Protein AF-A0A1R0GZ25-F1 (afdb_monomer_lite)

Structure (mmCIF, N/CA/C/O backbone):
data_AF-A0A1R0GZ25-F1
#
_entry.id   AF-A0A1R0GZ25-F1
#
loop_
_atom_site.group_PDB
_atom_site.id
_atom_site.type_symbol
_atom_site.label_atom_id
_atom_site.label_alt_id
_atom_site.label_comp_id
_atom_site.label_asym_id
_atom_site.label_entity_id
_atom_site.label_seq_id
_atom_site.pdbx_PDB_ins_code
_atom_site.Cartn_x
_atom_site.Cartn_y
_atom_site.Cartn_z
_atom_site.occupancy
_atom_site.B_iso_or_equiv
_atom_site.auth_seq_id
_atom_site.auth_comp_id
_atom_site.auth_asym_id
_atom_site.auth_atom_id
_atom_site.pdbx_PDB_model_num
ATOM 1 N N . MET A 1 1 ? -13.703 -6.913 9.379 1.00 89.38 1 MET A N 1
ATOM 2 C CA . MET A 1 1 ? -13.750 -5.574 8.750 1.00 89.38 1 MET A CA 1
ATOM 3 C C . MET A 1 1 ? -14.739 -4.632 9.425 1.00 89.38 1 MET A C 1
ATOM 5 O O . MET A 1 1 ? -14.305 -3.550 9.779 1.00 89.38 1 MET A O 1
ATOM 9 N N . PHE A 1 2 ? -15.988 -5.037 9.703 1.00 94.38 2 PHE A N 1
ATOM 10 C CA . PHE A 1 2 ? -16.978 -4.192 10.403 1.00 94.38 2 PHE A CA 1
ATOM 11 C C . PHE A 1 2 ? -16.428 -3.460 11.642 1.00 94.38 2 PHE A C 1
ATOM 13 O O . PHE A 1 2 ? -16.512 -2.239 11.712 1.00 94.38 2 PHE A O 1
ATOM 20 N N . SER A 1 3 ? -15.795 -4.182 12.576 1.00 94.38 3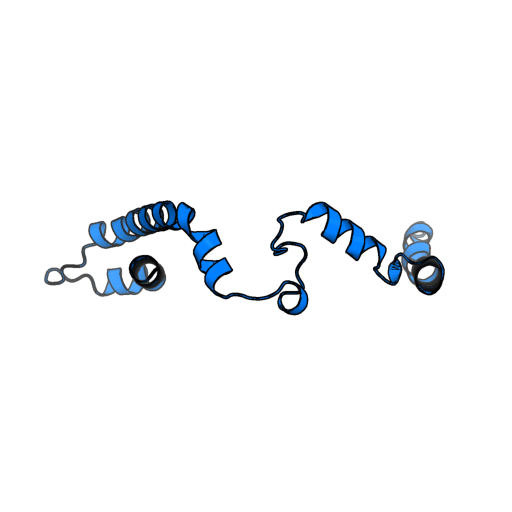 SER A N 1
ATOM 21 C CA . SER A 1 3 ? -15.243 -3.579 13.799 1.00 94.38 3 SER A CA 1
ATOM 22 C C . SER A 1 3 ? -14.152 -2.543 13.521 1.00 94.38 3 SER A C 1
ATOM 24 O O . SER A 1 3 ? -14.135 -1.505 14.165 1.00 94.38 3 SER A O 1
ATOM 26 N N . ILE A 1 4 ? -13.277 -2.789 12.537 1.00 96.31 4 ILE A N 1
ATOM 27 C CA . ILE A 1 4 ? -12.238 -1.830 12.127 1.00 96.31 4 ILE A CA 1
ATOM 28 C C . ILE A 1 4 ? -12.895 -0.574 11.568 1.00 96.31 4 ILE A C 1
ATOM 30 O O . ILE A 1 4 ? -12.560 0.518 12.000 1.00 96.31 4 ILE A O 1
ATOM 34 N N . THR A 1 5 ? -13.867 -0.723 10.667 1.00 96.75 5 THR A N 1
ATOM 35 C CA . THR A 1 5 ? -14.601 0.406 10.087 1.00 96.75 5 THR A CA 1
ATOM 36 C C . THR A 1 5 ? -15.295 1.238 11.166 1.00 96.75 5 THR A C 1
ATOM 38 O O . THR A 1 5 ? -15.123 2.453 11.197 1.00 96.75 5 THR A O 1
ATOM 41 N N . ALA A 1 6 ? -16.024 0.595 12.084 1.00 95.94 6 ALA A N 1
ATOM 42 C CA . ALA A 1 6 ? -16.695 1.273 13.190 1.00 95.94 6 ALA A CA 1
ATOM 43 C C . ALA A 1 6 ? -15.699 2.004 14.104 1.00 95.94 6 ALA A C 1
ATOM 45 O O . ALA A 1 6 ? -15.891 3.180 14.401 1.00 95.94 6 ALA A O 1
ATOM 46 N N . LEU A 1 7 ? -14.605 1.342 14.498 1.00 95.81 7 LEU A N 1
ATOM 47 C CA . LEU A 1 7 ? -13.551 1.954 15.308 1.00 95.81 7 LEU A CA 1
ATOM 48 C C . LEU A 1 7 ? -12.883 3.123 14.580 1.00 95.81 7 LEU A C 1
ATOM 50 O O . LEU A 1 7 ? -12.672 4.154 15.200 1.00 95.81 7 LEU A O 1
ATOM 54 N N . THR A 1 8 ? -12.610 3.012 13.277 1.00 96.31 8 THR A N 1
ATOM 55 C CA . THR A 1 8 ? -12.058 4.113 12.475 1.00 96.31 8 THR A CA 1
ATOM 56 C C . THR A 1 8 ? -12.981 5.328 12.491 1.00 96.31 8 THR A C 1
ATOM 58 O O . THR A 1 8 ? -12.497 6.426 12.754 1.00 96.31 8 THR A O 1
ATOM 61 N N . PHE A 1 9 ? -14.292 5.150 12.285 1.00 95.19 9 PHE A N 1
ATOM 62 C CA . PHE A 1 9 ? -15.261 6.247 12.405 1.00 95.19 9 PHE A CA 1
ATOM 63 C C . PHE A 1 9 ? -15.242 6.867 13.806 1.00 95.19 9 PHE A C 1
ATOM 65 O O . PHE A 1 9 ? -15.036 8.068 13.941 1.00 95.19 9 PHE A O 1
ATOM 72 N N . LEU A 1 10 ? -15.329 6.047 14.857 1.00 93.12 10 LEU A N 1
ATOM 73 C CA . LEU A 1 10 ? -15.311 6.533 16.240 1.00 93.12 10 LEU A CA 1
ATOM 74 C C . LEU A 1 10 ? -14.013 7.280 16.592 1.00 93.12 10 LEU A C 1
ATOM 76 O O . LEU A 1 10 ? -14.051 8.306 17.263 1.00 93.12 10 LEU A O 1
ATOM 80 N N . THR A 1 11 ? -12.855 6.795 16.134 1.00 93.00 11 THR A N 1
ATOM 81 C CA . THR A 1 11 ? -11.566 7.471 16.359 1.00 93.00 11 THR A CA 1
ATOM 82 C C . THR A 1 11 ? -11.413 8.744 15.531 1.00 93.00 11 THR A C 1
ATOM 84 O O . THR A 1 11 ? -10.744 9.674 15.973 1.00 93.00 11 THR A O 1
ATOM 87 N N . ARG A 1 12 ? -12.034 8.812 14.348 1.00 94.38 12 ARG A N 1
ATOM 88 C CA . ARG A 1 12 ? -12.023 10.005 13.496 1.00 94.38 12 ARG A CA 1
ATOM 89 C C . ARG A 1 12 ? -12.844 11.130 14.123 1.00 94.38 12 ARG A C 1
ATOM 91 O O . ARG A 1 12 ? -12.374 12.262 14.169 1.00 94.38 12 ARG A O 1
ATOM 98 N N . ASP A 1 13 ? -14.001 10.792 14.684 1.00 91.38 13 ASP A N 1
ATOM 99 C CA . ASP A 1 13 ? -14.947 11.743 15.279 1.00 91.38 13 ASP A CA 1
ATOM 100 C C . ASP A 1 13 ? -14.776 11.855 16.811 1.00 91.38 13 ASP A C 1
ATOM 102 O O . ASP A 1 13 ? -15.697 12.182 17.563 1.00 91.38 13 ASP A O 1
ATOM 106 N N . LYS A 1 14 ? -13.549 11.621 17.302 1.00 88.75 14 LYS A N 1
ATOM 107 C CA . LYS A 1 14 ? -13.186 11.619 18.732 1.00 88.75 14 LYS A CA 1
ATOM 108 C C . LYS A 1 14 ? -13.600 12.898 19.465 1.00 88.75 14 LYS A C 1
ATOM 110 O O . LYS A 1 14 ? -13.957 12.847 20.640 1.00 88.75 14 LYS A O 1
ATOM 115 N N . GLY A 1 15 ? -13.549 14.044 18.783 1.00 87.81 15 GLY A N 1
ATOM 116 C CA . GLY A 1 15 ? -13.944 15.339 19.341 1.00 87.81 15 GLY A CA 1
ATOM 117 C C . GLY A 1 15 ? -15.422 15.394 19.731 1.00 87.81 15 GLY A C 1
ATOM 118 O O . GLY A 1 15 ? -15.744 15.897 20.805 1.00 87.81 15 GLY A O 1
ATOM 119 N N . GLU A 1 16 ? -16.303 14.813 18.914 1.00 88.25 16 GLU A N 1
ATOM 120 C CA . GLU A 1 16 ? -17.741 14.726 19.200 1.00 88.25 16 GLU A CA 1
ATOM 121 C C . GLU A 1 16 ? -18.037 13.730 20.326 1.00 88.25 16 GLU A C 1
ATOM 123 O O . GLU A 1 16 ? -18.889 13.964 21.185 1.00 88.25 16 GLU A O 1
ATOM 128 N N . LEU A 1 17 ? -17.284 12.629 20.391 1.00 86.50 17 LEU A N 1
ATOM 129 C CA . LEU A 1 17 ? -17.381 11.675 21.501 1.00 86.50 17 LEU A CA 1
ATOM 130 C C . LEU A 1 17 ? -16.964 12.304 22.835 1.00 86.50 17 LEU A C 1
ATOM 132 O O . LEU A 1 17 ? -17.567 12.032 23.868 1.00 86.50 17 LEU A O 1
ATOM 136 N N . LEU A 1 18 ? -15.943 13.161 22.827 1.00 87.19 18 LEU A N 1
ATOM 137 C CA . LEU A 1 18 ? -15.518 13.882 24.025 1.00 87.19 18 LEU A CA 1
ATOM 138 C C . LEU A 1 18 ? -16.479 15.014 24.395 1.00 87.19 18 LEU A C 1
ATOM 140 O O . LEU A 1 18 ? -16.695 15.241 25.581 1.00 87.19 18 LEU A O 1
ATOM 144 N N . SER A 1 19 ? -17.069 15.714 23.422 1.00 86.06 19 SER A N 1
ATOM 145 C CA . SER A 1 19 ? -18.035 16.787 23.698 1.00 86.06 19 SER A CA 1
ATOM 146 C C . SER A 1 19 ? -19.389 16.256 24.179 1.00 86.06 19 SER A C 1
ATOM 148 O O . SER A 1 19 ? -20.051 16.906 24.985 1.00 86.06 19 SER A O 1
ATOM 150 N N . SER A 1 20 ? -19.775 15.055 23.743 1.00 80.62 20 SER A N 1
ATOM 151 C CA . SER A 1 20 ? -20.964 14.335 24.219 1.00 80.62 20 SER A CA 1
ATOM 152 C C . SER A 1 20 ? -20.750 13.585 25.542 1.00 80.62 20 SER A C 1
ATOM 154 O O . SER A 1 20 ? -21.704 13.017 26.083 1.00 80.62 20 SER A O 1
ATOM 156 N N . ALA A 1 21 ? -19.530 13.600 26.095 1.00 73.31 21 ALA A N 1
ATOM 157 C CA . ALA A 1 21 ? -19.198 12.948 27.356 1.00 73.31 21 ALA A CA 1
ATOM 158 C C . ALA A 1 21 ? -19.868 13.665 28.542 1.00 73.31 21 ALA A C 1
ATOM 160 O O . ALA A 1 21 ? -19.333 14.608 29.125 1.00 73.31 21 ALA A O 1
ATOM 161 N N . HIS A 1 22 ? -21.054 13.193 28.921 1.00 70.38 22 HIS A N 1
ATOM 162 C CA . HIS A 1 22 ? -21.768 13.613 30.126 1.00 70.38 22 HIS A CA 1
ATOM 163 C C . HIS A 1 22 ? -21.625 12.564 31.239 1.00 70.38 22 HIS A C 1
ATOM 165 O O . HIS A 1 22 ? -21.402 11.386 30.959 1.00 70.38 22 HIS A O 1
ATOM 171 N N . GLN A 1 23 ? -21.823 12.955 32.503 1.00 63.34 23 GLN A N 1
ATOM 172 C CA . GLN A 1 23 ? -21.729 12.068 33.683 1.00 63.34 23 GLN A CA 1
ATOM 173 C C . GLN A 1 23 ? -22.661 10.840 33.632 1.00 63.34 23 GLN A C 1
ATOM 175 O O . GLN A 1 23 ? -22.414 9.846 34.307 1.00 63.34 23 GLN A O 1
ATOM 180 N N . SER A 1 24 ? -23.721 10.917 32.829 1.00 65.88 24 SER A N 1
ATOM 181 C CA . SER A 1 24 ? -24.715 9.867 32.585 1.00 65.88 24 SER A CA 1
ATOM 182 C C . SER A 1 24 ? -24.494 9.101 31.273 1.00 65.88 24 SER A C 1
ATOM 184 O O . SER A 1 24 ? -25.207 8.138 30.999 1.00 65.88 24 SER A O 1
ATOM 186 N N . SER A 1 25 ? -23.516 9.504 30.457 1.00 70.31 25 SER A N 1
ATOM 187 C CA . SER A 1 25 ? -23.115 8.777 29.253 1.00 70.31 25 SER A CA 1
ATOM 188 C C . SER A 1 25 ? -22.037 7.748 29.612 1.00 70.31 25 SER A C 1
ATOM 190 O O . SER A 1 25 ? -21.120 8.041 30.375 1.00 70.31 25 SER A O 1
ATOM 192 N N . GLY A 1 26 ? -22.091 6.545 29.035 1.00 75.44 26 GLY A N 1
ATOM 193 C CA . GLY A 1 26 ? -21.011 5.553 29.173 1.00 75.44 26 GLY A CA 1
ATOM 194 C C . GLY A 1 26 ? -19.686 5.976 28.512 1.00 75.44 26 GLY A C 1
ATOM 195 O O . GLY A 1 26 ? -18.714 5.223 28.529 1.00 75.44 26 GLY A O 1
ATOM 196 N N . ILE A 1 27 ? -19.635 7.172 27.919 1.00 84.62 27 ILE A N 1
ATOM 197 C CA . ILE A 1 27 ? -18.511 7.699 27.151 1.00 84.62 27 ILE A CA 1
ATOM 198 C C . ILE A 1 27 ? -17.621 8.506 28.096 1.00 84.62 27 ILE A C 1
ATOM 200 O O . ILE A 1 27 ? -17.836 9.682 28.364 1.00 84.62 27 ILE A O 1
ATOM 204 N N . THR A 1 28 ? -16.603 7.842 28.639 1.00 87.38 28 THR A N 1
ATOM 205 C CA . THR A 1 28 ? -15.577 8.478 29.480 1.00 87.38 28 THR A CA 1
ATOM 206 C C . THR A 1 28 ? -14.359 8.851 28.626 1.00 87.38 28 THR A C 1
ATOM 208 O O . THR A 1 28 ? -14.005 8.079 27.733 1.00 87.38 28 THR A O 1
ATOM 211 N N . PRO A 1 29 ? -13.605 9.927 28.926 1.00 86.62 29 PRO A N 1
ATOM 212 C CA . PRO A 1 29 ? -12.361 10.242 28.211 1.00 86.62 29 PRO A CA 1
ATOM 213 C C . PRO A 1 29 ? -11.356 9.077 28.158 1.00 86.62 29 PRO A C 1
ATOM 215 O O . PRO A 1 29 ? -10.688 8.867 27.150 1.00 86.62 29 PRO A O 1
ATOM 218 N N . LYS A 1 30 ? -11.293 8.259 29.220 1.00 88.94 30 LYS A N 1
ATOM 219 C CA . LYS A 1 30 ? -10.497 7.019 29.251 1.00 88.94 30 LYS A CA 1
ATOM 220 C C . LYS A 1 30 ? -10.962 5.992 28.216 1.00 88.94 30 LYS A C 1
ATOM 222 O O . LYS A 1 30 ? -10.125 5.404 27.541 1.00 88.94 30 LYS A O 1
ATOM 227 N N . PHE A 1 31 ? -12.276 5.797 28.085 1.00 90.00 31 PHE A N 1
ATOM 228 C CA . PHE A 1 31 ? -12.854 4.916 27.070 1.00 90.00 31 PHE A CA 1
ATOM 229 C C . PHE A 1 31 ? -12.504 5.425 25.672 1.00 90.00 31 PHE A C 1
ATOM 231 O O . PHE A 1 31 ? -11.947 4.682 24.871 1.00 90.00 31 PHE A O 1
ATOM 238 N N . VAL A 1 32 ? -12.718 6.716 25.417 1.00 90.12 32 VAL A N 1
ATOM 239 C CA . VAL A 1 32 ? -12.414 7.334 24.122 1.00 90.12 32 VAL A CA 1
ATOM 240 C C . VAL A 1 32 ? -10.927 7.204 23.757 1.00 90.12 32 VAL A C 1
ATOM 242 O O . VAL A 1 32 ? -10.599 6.892 22.617 1.00 90.12 32 VAL A O 1
ATOM 245 N N . ASN A 1 33 ? -10.015 7.353 24.722 1.00 89.38 33 ASN A N 1
ATOM 246 C CA . ASN A 1 33 ? -8.583 7.125 24.498 1.00 89.38 33 ASN A CA 1
ATOM 247 C C . ASN A 1 33 ? -8.229 5.647 24.263 1.00 89.38 33 ASN A C 1
ATOM 249 O O . ASN A 1 33 ? -7.265 5.363 23.562 1.00 89.38 33 ASN A O 1
ATOM 253 N N . SER A 1 34 ? -9.001 4.703 24.808 1.00 93.50 34 SER A N 1
ATOM 254 C CA . SER A 1 34 ? -8.777 3.267 24.586 1.00 93.50 34 SER A CA 1
ATOM 255 C C . SER A 1 34 ? -9.162 2.785 23.181 1.00 93.50 34 SER A C 1
ATOM 257 O O . SER A 1 34 ? -8.648 1.761 22.733 1.00 93.50 34 SER A O 1
ATOM 259 N N . LEU A 1 35 ? -10.011 3.531 22.461 1.00 94.62 35 LEU A N 1
ATOM 260 C CA . LEU A 1 35 ? -10.467 3.173 21.111 1.00 94.62 35 LEU A CA 1
ATOM 261 C C . LEU A 1 35 ? -9.318 3.076 20.099 1.00 94.62 35 LEU A C 1
ATOM 263 O O . LEU A 1 35 ? -9.332 2.191 19.246 1.00 94.62 35 LEU A O 1
ATOM 267 N N . GLU A 1 36 ? -8.309 3.944 20.208 1.00 94.31 36 GLU A N 1
ATOM 268 C CA . GLU A 1 36 ? -7.125 3.913 19.337 1.00 94.31 36 GLU A CA 1
ATOM 269 C C . GLU A 1 36 ? -6.324 2.620 19.526 1.00 94.31 36 GLU A C 1
ATOM 271 O O . GLU A 1 36 ? -5.959 1.961 18.550 1.00 94.31 36 GLU A O 1
ATOM 276 N N . SER A 1 37 ? -6.114 2.203 20.777 1.00 95.75 37 SER A N 1
ATOM 277 C CA . SER A 1 37 ? -5.434 0.944 21.093 1.00 95.75 37 SER A CA 1
ATOM 278 C C . SER A 1 37 ? -6.191 -0.264 20.536 1.00 95.75 37 SER A C 1
ATOM 280 O O . SER A 1 37 ? -5.578 -1.176 19.978 1.00 95.75 37 SER A O 1
ATOM 282 N N . GLU A 1 38 ? -7.523 -0.265 20.635 1.00 96.44 38 GLU A N 1
ATOM 283 C CA . GLU A 1 38 ? -8.343 -1.360 20.109 1.00 96.44 38 GLU A CA 1
ATOM 284 C C . GLU A 1 38 ? -8.389 -1.375 18.573 1.00 96.44 38 GLU A C 1
ATOM 286 O O . GLU A 1 38 ? -8.388 -2.450 17.962 1.00 96.44 38 GLU A O 1
ATOM 291 N N . LEU A 1 39 ? -8.352 -0.204 17.928 1.00 97.06 39 LEU A N 1
ATOM 292 C CA . LEU A 1 39 ? -8.201 -0.094 16.477 1.00 97.06 39 LEU A CA 1
ATOM 293 C C . LEU A 1 39 ? -6.871 -0.706 16.019 1.00 97.06 39 LEU A C 1
ATOM 295 O O . LEU A 1 39 ? -6.867 -1.530 15.105 1.00 97.06 39 LEU A O 1
ATOM 299 N N . ILE A 1 40 ? -5.759 -0.370 16.680 1.00 96.62 40 ILE A N 1
ATOM 300 C CA . ILE A 1 40 ? -4.431 -0.927 16.371 1.00 96.62 40 ILE A CA 1
ATOM 301 C C . ILE A 1 40 ? -4.425 -2.452 16.546 1.00 96.62 40 ILE A C 1
ATOM 303 O O . ILE A 1 40 ? -3.952 -3.178 15.669 1.00 96.62 40 ILE A O 1
ATOM 307 N N . ASN A 1 41 ? -5.000 -2.956 17.641 1.00 96.69 41 ASN A N 1
ATOM 308 C CA . ASN A 1 41 ? -5.133 -4.392 17.894 1.00 96.69 41 ASN A CA 1
ATOM 309 C C . ASN A 1 41 ? -5.952 -5.092 16.793 1.00 96.69 41 ASN A C 1
ATOM 311 O O . ASN A 1 41 ? -5.564 -6.141 16.275 1.00 96.69 41 ASN A O 1
ATOM 315 N N . SER A 1 42 ? -7.066 -4.482 16.387 1.00 96.62 42 SER A N 1
ATOM 316 C CA . SER A 1 42 ? -7.928 -5.001 15.323 1.00 96.62 42 SER A CA 1
ATOM 317 C C . SER A 1 42 ? -7.230 -5.011 13.960 1.00 96.62 42 SER A C 1
ATOM 319 O O . SER A 1 42 ? -7.334 -5.998 13.230 1.00 96.62 42 SER A O 1
ATOM 321 N N . LEU A 1 43 ? -6.473 -3.959 13.627 1.00 96.94 43 LEU A N 1
ATOM 322 C CA . LEU A 1 43 ? -5.665 -3.889 12.404 1.00 96.94 43 LEU A CA 1
ATOM 323 C C . LEU A 1 43 ? -4.570 -4.965 12.385 1.00 96.94 43 LEU A C 1
ATOM 325 O O . LEU A 1 43 ? -4.374 -5.617 11.360 1.00 96.94 43 LEU A O 1
ATOM 329 N N . SER A 1 44 ? -3.910 -5.206 13.522 1.00 96.38 44 SER A N 1
ATOM 330 C CA . SER A 1 44 ? -2.909 -6.271 13.662 1.00 96.38 44 SER A CA 1
ATOM 331 C C . SER A 1 44 ? -3.498 -7.650 13.346 1.00 96.38 44 SER A C 1
ATOM 333 O O . SER A 1 44 ? -2.929 -8.406 12.560 1.00 96.38 44 SER A O 1
ATOM 335 N N . LYS A 1 45 ? -4.699 -7.945 13.866 1.00 95.38 45 LYS A N 1
ATOM 336 C CA . LYS A 1 45 ? -5.422 -9.194 13.570 1.00 95.38 45 LYS A CA 1
ATOM 337 C C . LYS A 1 45 ? -5.832 -9.304 12.100 1.00 95.38 45 LYS A C 1
ATOM 339 O O . LYS A 1 45 ? -5.776 -10.391 11.540 1.00 95.38 45 LYS A O 1
ATOM 344 N N . ALA A 1 46 ? -6.240 -8.202 11.469 1.00 96.25 46 ALA A N 1
ATOM 345 C CA . ALA A 1 46 ? -6.644 -8.204 10.063 1.00 96.25 46 ALA A CA 1
ATOM 346 C C . ALA A 1 46 ? -5.467 -8.336 9.085 1.00 96.25 46 ALA A C 1
ATOM 348 O O . ALA A 1 46 ? -5.670 -8.778 7.956 1.00 96.25 46 ALA A O 1
ATOM 349 N N . ARG A 1 47 ? -4.238 -8.001 9.503 1.00 96.56 47 ARG A N 1
ATOM 350 C CA . ARG A 1 47 ? -3.040 -8.072 8.653 1.00 96.56 47 ARG A CA 1
ATOM 351 C C . ARG A 1 47 ? -2.853 -9.443 7.998 1.00 96.56 47 ARG A C 1
ATOM 353 O O . ARG A 1 47 ? -2.496 -9.496 6.827 1.00 96.56 47 ARG A O 1
ATOM 360 N N . SER A 1 48 ? -3.107 -10.532 8.725 1.00 96.38 48 SER A N 1
ATOM 361 C CA . SER A 1 48 ? -2.922 -11.903 8.222 1.00 96.38 48 SER A CA 1
ATOM 362 C C . SER A 1 48 ? -3.870 -12.276 7.080 1.00 96.38 48 SER A C 1
ATOM 364 O O . SER A 1 48 ? -3.549 -13.161 6.294 1.00 96.38 48 SER A O 1
ATOM 366 N N . ILE A 1 49 ? -5.016 -11.601 6.971 1.00 96.00 49 ILE A N 1
ATOM 367 C CA . ILE A 1 49 ? -6.036 -11.856 5.944 1.00 96.00 49 ILE A CA 1
ATOM 368 C C . ILE A 1 49 ? -6.141 -10.725 4.916 1.00 96.00 49 ILE A C 1
ATOM 370 O O . ILE A 1 49 ? -6.970 -10.801 4.018 1.00 96.00 49 ILE A O 1
ATOM 374 N N . ALA A 1 50 ? -5.334 -9.666 5.034 1.00 96.12 50 ALA A N 1
ATOM 375 C CA . ALA A 1 50 ? -5.475 -8.463 4.215 1.00 96.12 50 ALA A CA 1
ATOM 376 C C . ALA A 1 50 ? -5.311 -8.744 2.712 1.00 96.12 50 ALA A C 1
ATOM 378 O O . ALA A 1 50 ? -6.113 -8.257 1.921 1.00 96.12 50 ALA A O 1
ATOM 379 N N . VAL A 1 51 ? -4.324 -9.569 2.341 1.00 95.50 51 VAL A N 1
ATOM 380 C CA . VAL A 1 51 ? 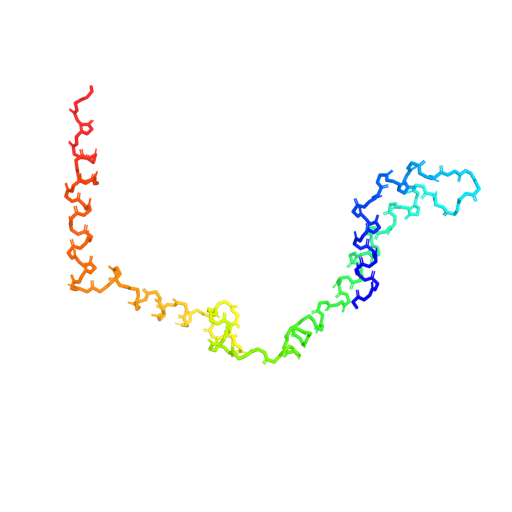-4.092 -9.993 0.948 1.00 95.50 51 VAL A CA 1
ATOM 381 C C . VAL A 1 51 ? -5.278 -10.820 0.433 1.00 95.50 51 VAL A C 1
ATOM 383 O O . VAL A 1 51 ? -5.884 -10.470 -0.569 1.00 95.50 51 VAL A O 1
ATOM 386 N N . LEU A 1 52 ? -5.739 -11.808 1.206 1.00 95.81 52 LEU A N 1
ATOM 387 C CA . LEU A 1 52 ? -6.900 -12.634 0.840 1.00 95.81 52 LEU A CA 1
ATOM 388 C C . LEU A 1 52 ? -8.185 -11.814 0.629 1.00 95.81 52 LEU A C 1
ATOM 390 O O . LEU A 1 52 ? -9.006 -12.142 -0.225 1.00 95.81 52 LEU A O 1
ATOM 394 N N . LEU A 1 53 ? -8.377 -10.748 1.412 1.00 95.81 53 LEU A N 1
ATOM 395 C CA . LEU A 1 53 ? -9.525 -9.857 1.256 1.00 95.81 53 LEU A CA 1
ATOM 396 C C . LEU A 1 53 ? -9.483 -9.102 -0.076 1.00 95.81 53 LEU A C 1
ATOM 398 O O . LEU A 1 53 ? -10.524 -8.987 -0.721 1.00 95.81 53 LEU A O 1
ATOM 402 N N . VAL A 1 54 ? -8.319 -8.602 -0.499 1.00 95.44 54 VAL A N 1
ATOM 403 C CA . VAL A 1 54 ? -8.203 -7.911 -1.794 1.00 95.44 54 VAL A CA 1
ATOM 404 C C . VAL A 1 54 ? -8.253 -8.892 -2.965 1.00 95.44 54 VAL A C 1
ATOM 406 O O . VAL A 1 54 ? -8.935 -8.608 -3.948 1.00 95.44 54 VAL A O 1
ATOM 409 N N . ASP A 1 55 ? -7.666 -10.081 -2.819 1.00 95.94 55 ASP A N 1
ATOM 410 C CA . ASP A 1 55 ? -7.711 -11.141 -3.834 1.00 95.94 55 ASP A CA 1
ATOM 411 C C 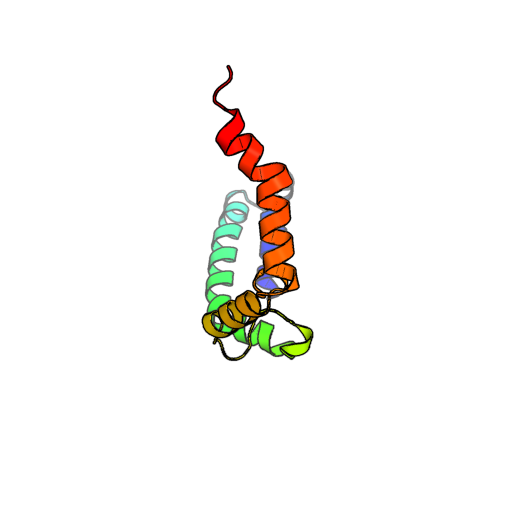. ASP A 1 55 ? -9.143 -11.627 -4.087 1.00 95.94 55 ASP A C 1
ATOM 413 O O . ASP A 1 55 ? -9.514 -11.938 -5.219 1.00 95.94 55 ASP A O 1
ATOM 417 N N . SER A 1 56 ? -9.994 -11.627 -3.052 1.00 96.88 56 SER A N 1
ATOM 418 C CA . SER A 1 56 ? -11.404 -12.023 -3.167 1.00 96.88 56 SER A CA 1
ATOM 419 C C . SER A 1 56 ? -12.233 -11.138 -4.109 1.00 96.88 56 SER A C 1
ATOM 421 O O . SER A 1 56 ? -13.305 -11.555 -4.548 1.00 96.88 56 SER A O 1
ATOM 423 N N . LEU A 1 57 ? -11.740 -9.942 -4.465 1.00 95.56 57 LEU A N 1
ATOM 424 C CA . LEU A 1 57 ? -12.364 -9.086 -5.478 1.00 95.56 57 LEU A CA 1
ATOM 425 C C . LEU A 1 57 ? -12.217 -9.654 -6.900 1.00 95.56 57 LEU A C 1
ATOM 427 O O . LEU A 1 57 ? -12.963 -9.242 -7.789 1.00 95.56 57 LEU A O 1
ATOM 431 N N . GLY A 1 58 ? -11.271 -10.574 -7.126 1.00 94.88 58 GLY A N 1
ATOM 432 C CA . GLY A 1 58 ? -11.098 -11.275 -8.400 1.00 94.88 58 GLY A CA 1
ATOM 433 C C . GLY A 1 58 ? -10.774 -10.353 -9.578 1.00 94.88 58 GLY A C 1
ATOM 434 O O . GLY A 1 58 ? -11.232 -10.594 -10.695 1.00 94.88 58 GLY A O 1
ATOM 435 N N . ILE A 1 59 ? -10.043 -9.261 -9.337 1.00 96.44 59 ILE A N 1
ATOM 436 C CA . ILE A 1 59 ? -9.691 -8.291 -10.378 1.00 96.44 59 ILE A CA 1
ATOM 437 C C . ILE A 1 59 ? -8.503 -8.844 -11.181 1.00 96.44 59 ILE A C 1
ATOM 439 O O . ILE A 1 59 ? -7.447 -9.058 -10.595 1.00 96.44 59 ILE A O 1
ATOM 443 N N . PRO A 1 60 ? -8.631 -9.054 -12.504 1.00 96.19 60 PRO A N 1
ATOM 444 C CA . PRO A 1 60 ? -7.516 -9.533 -13.315 1.00 96.19 60 PRO A CA 1
ATOM 445 C C . PRO A 1 60 ? -6.466 -8.435 -13.535 1.00 96.19 60 PRO A C 1
ATOM 447 O O . PRO A 1 60 ? -6.817 -7.258 -13.670 1.00 96.19 60 PRO A O 1
ATOM 450 N N . ASP A 1 61 ? -5.198 -8.828 -13.686 1.00 96.12 61 ASP A N 1
ATOM 451 C CA . ASP A 1 61 ? -4.062 -7.905 -13.865 1.00 96.12 61 ASP A CA 1
ATOM 452 C C . ASP A 1 61 ? -4.223 -6.972 -15.072 1.00 96.12 61 ASP A C 1
ATOM 454 O O . ASP A 1 61 ? -3.847 -5.803 -15.013 1.00 96.12 61 ASP A O 1
ATOM 458 N N . SER A 1 62 ? -4.868 -7.436 -16.148 1.00 94.75 62 SER A N 1
ATOM 459 C CA . SER A 1 62 ? -5.172 -6.609 -17.324 1.00 94.75 62 SER A CA 1
ATOM 460 C C . SER A 1 62 ? -6.138 -5.460 -17.024 1.00 94.75 62 SER A C 1
ATOM 462 O O . SER A 1 62 ? -6.070 -4.409 -17.660 1.00 94.75 62 SER A O 1
ATOM 464 N N . LYS A 1 63 ? -7.037 -5.643 -16.050 1.00 96.88 63 LYS A N 1
ATOM 465 C CA . LYS A 1 63 ? -7.995 -4.625 -15.610 1.00 96.88 63 LYS A CA 1
ATOM 466 C C . LYS A 1 63 ? -7.420 -3.748 -14.504 1.00 96.88 63 LYS A C 1
ATOM 468 O O . LYS A 1 63 ? -7.711 -2.556 -14.481 1.00 96.88 63 LYS A O 1
ATOM 473 N N . LEU A 1 64 ? -6.631 -4.328 -13.598 1.00 95.94 64 LEU A N 1
ATOM 474 C CA . LEU A 1 64 ? -5.951 -3.583 -12.539 1.00 95.94 64 LEU A CA 1
ATOM 475 C C . LEU A 1 64 ? -4.852 -2.678 -13.110 1.00 95.94 64 LEU A C 1
ATOM 477 O O . LEU A 1 64 ? -4.678 -1.556 -12.643 1.00 95.94 64 LEU A O 1
ATOM 481 N N . ASN A 1 65 ? -4.144 -3.168 -14.131 1.00 95.19 65 ASN A N 1
ATOM 482 C CA . ASN A 1 65 ? -3.096 -2.475 -14.873 1.00 95.19 65 ASN A CA 1
ATOM 483 C C . ASN A 1 65 ? -2.064 -1.779 -13.964 1.00 95.19 65 ASN A C 1
ATOM 485 O O . ASN A 1 65 ? -1.730 -0.610 -14.156 1.00 95.19 65 ASN A O 1
ATOM 489 N N . SER A 1 66 ? -1.576 -2.498 -12.952 1.00 95.44 66 SER A N 1
ATOM 490 C CA . SER A 1 66 ? -0.656 -1.972 -11.944 1.00 95.44 66 SER A CA 1
ATOM 491 C C . SER A 1 66 ? 0.508 -2.926 -11.724 1.00 95.44 66 SER A C 1
ATOM 493 O O . SER A 1 66 ? 0.297 -4.043 -11.264 1.00 95.44 66 SER A O 1
ATOM 495 N N . SER A 1 67 ? 1.733 -2.460 -11.964 1.00 95.44 67 SER A N 1
ATOM 496 C CA . SER A 1 67 ? 2.953 -3.217 -11.653 1.00 95.44 67 SER A CA 1
ATOM 497 C C . SER A 1 67 ? 3.096 -3.528 -10.170 1.00 95.44 67 SER A C 1
ATOM 499 O O . SER A 1 67 ? 3.517 -4.612 -9.793 1.00 95.44 67 SER A O 1
ATOM 501 N N . LEU A 1 68 ? 2.722 -2.578 -9.304 1.00 96.00 68 LEU A N 1
ATOM 502 C CA . LEU A 1 68 ? 2.806 -2.752 -7.850 1.00 96.00 68 LEU A CA 1
ATOM 503 C C . LEU A 1 68 ? 1.738 -3.708 -7.305 1.00 96.00 68 LEU A C 1
ATOM 505 O O . LEU A 1 68 ? 1.872 -4.193 -6.187 1.00 96.00 68 LEU A O 1
ATOM 509 N N . GLY A 1 69 ? 0.662 -3.918 -8.065 1.00 95.50 69 GLY A N 1
ATOM 510 C CA . GLY A 1 69 ? -0.453 -4.788 -7.703 1.00 95.50 69 GLY A CA 1
ATOM 511 C C . GLY A 1 69 ? -0.490 -6.084 -8.504 1.00 95.50 69 GLY A C 1
ATOM 512 O O . GLY A 1 69 ? -1.557 -6.681 -8.574 1.00 95.50 69 GLY A O 1
ATOM 513 N N . ILE A 1 70 ? 0.616 -6.475 -9.146 1.00 96.12 70 ILE A N 1
ATOM 514 C CA . ILE A 1 70 ? 0.670 -7.688 -9.963 1.00 96.12 70 ILE A CA 1
ATOM 515 C C . ILE A 1 70 ? 0.419 -8.931 -9.101 1.00 96.12 70 ILE A C 1
ATOM 517 O O . ILE A 1 70 ? 0.967 -9.064 -8.002 1.00 96.12 70 ILE A O 1
ATOM 521 N N . SER A 1 71 ? -0.433 -9.829 -9.594 1.00 95.19 71 SER A N 1
ATOM 522 C CA . SER A 1 71 ? -0.926 -10.972 -8.820 1.00 95.19 71 SER A CA 1
ATOM 523 C C . SER A 1 71 ? 0.147 -12.009 -8.461 1.00 95.19 71 SER A C 1
ATOM 525 O O . SER A 1 71 ? 0.041 -12.675 -7.432 1.00 95.19 71 SER A O 1
ATOM 527 N N . ASP A 1 72 ? 1.193 -12.135 -9.278 1.00 94.62 72 ASP A N 1
ATOM 528 C CA . ASP A 1 72 ? 2.277 -13.110 -9.106 1.00 94.62 72 ASP A CA 1
ATOM 529 C C . ASP A 1 72 ? 3.419 -12.621 -8.194 1.00 94.62 72 ASP A C 1
ATOM 531 O O . ASP A 1 72 ? 4.295 -13.400 -7.814 1.00 94.62 72 ASP A O 1
ATOM 535 N N . GLY A 1 73 ? 3.394 -11.342 -7.806 1.00 94.94 73 GLY A N 1
ATOM 536 C CA . GLY A 1 73 ? 4.403 -10.714 -6.960 1.00 94.94 73 GLY A CA 1
ATOM 537 C C . GLY A 1 73 ? 5.718 -10.343 -7.659 1.00 94.94 73 GLY A C 1
ATOM 538 O O . GLY A 1 73 ? 6.599 -9.803 -6.984 1.00 94.94 73 GLY A O 1
ATOM 539 N N . TYR A 1 74 ? 5.866 -10.548 -8.975 1.00 96.94 74 TYR A N 1
ATOM 540 C CA . TYR A 1 74 ? 7.057 -10.158 -9.756 1.00 96.94 74 TYR A CA 1
ATOM 541 C C . TYR A 1 74 ? 7.044 -8.662 -10.115 1.00 96.94 74 TYR A C 1
ATOM 543 O O . TYR A 1 74 ? 7.105 -8.240 -11.272 1.00 96.94 74 TYR A O 1
ATOM 551 N N . VAL A 1 75 ? 6.934 -7.834 -9.075 1.00 97.31 75 VAL A N 1
ATOM 552 C CA . VAL A 1 75 ? 6.733 -6.384 -9.178 1.00 97.31 75 VAL A CA 1
ATOM 553 C C . VAL A 1 75 ? 7.897 -5.696 -9.886 1.00 97.31 75 VAL A C 1
ATOM 555 O O . VAL A 1 75 ? 7.679 -4.819 -10.718 1.00 97.31 75 VAL A O 1
ATOM 558 N N . TYR A 1 76 ? 9.138 -6.040 -9.539 1.00 97.25 76 TYR A N 1
ATOM 559 C CA . TYR A 1 76 ? 10.307 -5.306 -10.027 1.00 97.25 76 TYR A CA 1
ATOM 560 C C . TYR A 1 76 ? 10.562 -5.559 -11.511 1.00 97.25 76 TYR A C 1
ATOM 562 O O . TYR A 1 76 ? 10.885 -4.628 -12.248 1.00 97.25 76 TYR A O 1
ATOM 570 N N . GLU A 1 77 ? 10.383 -6.799 -11.950 1.00 96.44 77 GLU A N 1
ATOM 571 C CA . GLU A 1 77 ? 10.540 -7.224 -13.333 1.00 96.44 77 GLU A CA 1
ATOM 572 C C . GLU A 1 77 ? 9.503 -6.544 -14.234 1.00 96.44 77 GLU A C 1
ATOM 574 O O . GLU A 1 77 ? 9.880 -5.927 -15.234 1.00 96.44 77 GLU A O 1
ATOM 579 N N . ASP A 1 78 ? 8.221 -6.570 -13.848 1.00 96.62 78 ASP A N 1
ATOM 580 C CA . ASP A 1 78 ? 7.160 -5.877 -14.591 1.00 96.62 78 ASP A CA 1
ATOM 581 C C . ASP A 1 78 ? 7.393 -4.357 -14.606 1.00 96.62 78 ASP A C 1
ATOM 583 O O . ASP A 1 78 ? 7.289 -3.721 -15.657 1.00 96.62 78 ASP A O 1
ATOM 587 N N . TYR A 1 79 ? 7.806 -3.769 -13.477 1.00 96.44 79 TYR A N 1
ATOM 588 C CA . TYR A 1 79 ? 8.076 -2.332 -13.388 1.00 96.44 79 TYR A CA 1
ATOM 589 C C . TYR A 1 79 ? 9.200 -1.889 -14.334 1.00 96.44 79 TYR A C 1
ATOM 591 O O . TYR A 1 79 ? 9.067 -0.883 -15.036 1.00 96.44 79 TYR A O 1
ATOM 599 N N . VAL A 1 80 ? 10.300 -2.648 -14.387 1.00 96.25 80 VAL A N 1
ATOM 600 C CA . VAL A 1 80 ? 11.413 -2.375 -15.307 1.00 96.25 80 VAL A CA 1
ATOM 601 C C . VAL A 1 80 ? 10.978 -2.579 -16.756 1.00 96.25 80 VAL A C 1
ATOM 603 O O . VAL A 1 80 ? 11.265 -1.718 -17.587 1.00 96.25 80 VAL A O 1
ATOM 606 N N . SER A 1 81 ? 10.250 -3.657 -17.063 1.00 95.44 81 SER A N 1
ATOM 607 C CA . SER A 1 81 ? 9.753 -3.919 -18.420 1.00 95.44 81 SER A CA 1
ATOM 608 C C . SER A 1 81 ? 8.902 -2.758 -18.935 1.00 95.44 81 SER A C 1
ATOM 610 O O . SER A 1 81 ? 9.180 -2.199 -19.996 1.00 95.44 81 SER A O 1
ATOM 612 N N . ARG A 1 82 ? 7.933 -2.296 -18.136 1.00 94.31 82 ARG A N 1
ATOM 613 C CA . ARG A 1 82 ? 7.077 -1.157 -18.503 1.00 94.31 82 ARG A CA 1
ATOM 614 C C . ARG A 1 82 ? 7.839 0.154 -18.614 1.00 94.31 82 ARG A C 1
ATOM 616 O O . ARG A 1 82 ? 7.511 0.991 -19.454 1.00 94.31 82 ARG A O 1
ATOM 623 N N . ALA A 1 83 ? 8.853 0.360 -17.775 1.00 94.19 83 ALA A N 1
ATOM 624 C CA . ALA A 1 83 ? 9.710 1.531 -17.888 1.00 94.19 83 ALA A CA 1
ATOM 625 C C . ALA A 1 83 ? 10.476 1.527 -19.220 1.00 94.19 83 ALA A C 1
ATOM 627 O O . ALA A 1 83 ? 10.566 2.571 -19.864 1.00 94.19 83 ALA A O 1
ATOM 628 N N . LEU A 1 84 ? 10.981 0.376 -19.672 1.00 93.38 84 LEU A N 1
ATOM 629 C CA . LEU A 1 84 ? 11.664 0.247 -20.965 1.00 93.38 84 LEU A CA 1
ATOM 630 C C . LEU A 1 84 ? 10.718 0.464 -22.155 1.00 93.38 84 LEU A C 1
ATOM 632 O O . LEU A 1 84 ? 11.116 1.069 -23.147 1.00 93.38 84 LEU A O 1
ATOM 636 N N . GLU A 1 85 ? 9.459 0.047 -22.032 1.00 93.00 85 GLU A N 1
ATOM 637 C CA . GLU A 1 85 ? 8.414 0.267 -23.042 1.00 93.00 85 GLU A CA 1
ATOM 638 C C . GLU A 1 85 ? 7.926 1.723 -23.121 1.00 93.00 85 GLU A C 1
ATOM 640 O O . GLU A 1 85 ? 7.173 2.085 -24.030 1.00 93.00 85 GLU A O 1
ATOM 645 N N . ASN A 1 86 ? 8.353 2.592 -22.199 1.00 92.94 86 ASN A N 1
ATOM 646 C CA . ASN A 1 86 ? 7.965 3.994 -22.216 1.00 92.94 86 ASN A CA 1
ATOM 647 C C . ASN A 1 86 ? 8.398 4.668 -23.541 1.00 92.94 86 ASN A C 1
ATOM 649 O O . ASN A 1 86 ? 9.582 4.622 -23.892 1.00 92.94 86 ASN A O 1
ATOM 653 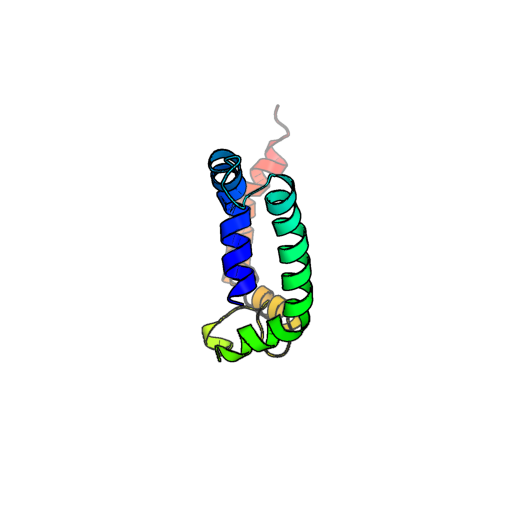N N . PRO A 1 87 ? 7.499 5.383 -24.248 1.00 92.62 87 PRO A N 1
ATOM 654 C CA . PRO A 1 87 ? 7.826 6.047 -25.512 1.00 92.62 87 PRO A CA 1
ATOM 655 C C . PRO A 1 87 ? 9.006 7.027 -25.445 1.00 92.62 87 PRO A C 1
ATOM 657 O O . PRO A 1 87 ? 9.641 7.295 -26.462 1.00 92.62 87 PRO A O 1
ATOM 660 N N . LEU A 1 88 ? 9.316 7.574 -24.267 1.00 93.56 88 LEU A N 1
ATOM 661 C CA . LEU A 1 88 ? 10.456 8.472 -24.073 1.00 93.56 88 LEU A CA 1
ATOM 662 C C . LEU A 1 88 ? 11.808 7.738 -24.111 1.00 93.56 88 LEU A C 1
ATOM 664 O O . LEU A 1 88 ? 12.832 8.337 -24.459 1.00 93.56 88 LEU A O 1
ATOM 668 N N . ASN A 1 89 ? 11.802 6.448 -23.776 1.00 93.75 89 ASN A N 1
ATOM 669 C CA . ASN A 1 89 ? 12.990 5.604 -23.706 1.00 93.75 89 ASN A CA 1
ATOM 670 C C . ASN A 1 89 ? 13.329 4.934 -25.040 1.00 93.75 89 ASN A C 1
ATOM 672 O O . ASN A 1 89 ? 14.420 4.389 -25.169 1.00 93.75 89 ASN A O 1
ATOM 676 N N . ASN A 1 90 ? 12.457 5.019 -26.050 1.00 91.94 90 ASN A N 1
ATOM 677 C CA . ASN A 1 90 ? 12.774 4.491 -27.373 1.00 91.94 90 ASN A CA 1
ATOM 678 C C . ASN A 1 90 ? 13.808 5.363 -28.123 1.00 91.94 90 ASN A C 1
ATOM 680 O O . ASN A 1 90 ? 13.943 6.574 -27.894 1.00 91.94 90 ASN A O 1
ATOM 684 N N . ASP A 1 91 ? 14.534 4.732 -29.048 1.00 90.31 91 ASP A N 1
ATOM 685 C CA . ASP A 1 91 ? 15.616 5.367 -29.816 1.00 90.31 91 ASP A CA 1
ATOM 686 C C . ASP A 1 91 ? 15.130 6.190 -31.015 1.00 90.31 91 ASP A C 1
ATOM 688 O O . ASP A 1 91 ? 15.914 6.871 -31.673 1.00 90.31 91 ASP A O 1
ATOM 692 N N . THR A 1 92 ? 13.831 6.161 -31.306 1.00 89.75 92 THR A N 1
ATOM 693 C CA . THR A 1 92 ? 13.239 6.913 -32.411 1.00 89.75 92 THR A CA 1
ATOM 694 C C . THR A 1 92 ? 12.645 8.220 -31.892 1.00 89.75 92 THR A C 1
ATOM 696 O O . THR A 1 92 ? 13.330 9.240 -31.787 1.00 89.75 92 THR A O 1
ATOM 699 N N . PHE A 1 93 ? 11.368 8.195 -31.528 1.00 91.56 93 PHE A N 1
ATOM 700 C CA . PHE A 1 93 ? 10.622 9.348 -31.042 1.00 91.56 93 PHE A CA 1
ATOM 701 C C . PHE A 1 93 ? 11.191 9.903 -29.727 1.00 91.56 93 PHE A C 1
ATOM 703 O O . PHE A 1 93 ? 11.314 11.119 -29.560 1.00 91.56 93 PHE A O 1
ATOM 710 N N . GLY A 1 94 ? 11.580 9.023 -28.808 1.00 92.94 94 GLY A N 1
ATOM 711 C CA . GLY A 1 94 ? 12.127 9.352 -27.501 1.00 92.94 94 GLY A CA 1
ATOM 712 C C . GLY A 1 94 ? 13.469 10.064 -27.608 1.00 92.94 94 GLY A C 1
ATOM 713 O O . GLY A 1 94 ? 13.652 11.113 -26.995 1.00 92.94 94 GLY A O 1
ATOM 714 N N . ALA A 1 95 ? 14.387 9.569 -28.442 1.00 94.06 95 ALA A N 1
ATOM 715 C CA . ALA A 1 95 ? 15.675 10.220 -28.686 1.00 94.06 95 ALA A CA 1
ATOM 716 C C . ALA A 1 95 ? 15.521 11.624 -29.297 1.00 94.06 95 ALA A C 1
ATOM 718 O O . ALA A 1 95 ? 16.146 12.576 -28.821 1.00 94.06 95 ALA A O 1
ATOM 719 N N . GLN A 1 96 ? 14.648 11.781 -30.301 1.00 95.06 96 GLN A N 1
ATOM 720 C CA . GLN A 1 96 ? 14.356 13.090 -30.901 1.00 95.06 96 GLN A CA 1
ATOM 721 C C . GLN A 1 96 ? 13.772 14.062 -29.872 1.00 95.06 96 GLN A C 1
ATOM 723 O O . GLN A 1 96 ? 14.205 15.212 -29.780 1.00 95.06 96 GLN A O 1
ATOM 728 N N . THR A 1 97 ? 12.829 13.586 -29.058 1.00 94.38 97 THR A N 1
ATOM 729 C CA . THR A 1 97 ? 12.185 14.378 -28.004 1.00 94.38 97 THR A CA 1
ATOM 730 C C . THR A 1 97 ? 13.190 14.807 -26.934 1.00 94.38 97 THR A C 1
ATOM 732 O O . THR A 1 97 ? 13.280 15.996 -26.628 1.00 94.38 97 THR A O 1
ATOM 735 N N . ARG A 1 98 ? 14.010 13.875 -26.426 1.00 95.12 98 ARG A N 1
ATOM 736 C CA . ARG A 1 98 ? 15.077 14.154 -25.449 1.00 95.12 98 ARG A CA 1
ATOM 737 C C . ARG A 1 98 ? 16.084 15.173 -25.987 1.00 95.12 98 ARG A C 1
ATOM 739 O O . ARG A 1 98 ? 16.424 16.119 -25.282 1.00 95.12 98 ARG A O 1
ATOM 746 N N . SER A 1 99 ? 16.516 15.021 -27.242 1.00 95.06 99 SER A N 1
ATOM 747 C CA . SER A 1 99 ? 17.443 15.954 -27.895 1.00 95.06 99 SER A CA 1
ATOM 748 C C . SER A 1 99 ? 16.845 17.356 -28.036 1.00 95.06 99 SER A C 1
ATOM 750 O O . SER A 1 99 ? 17.488 18.342 -27.671 1.00 95.06 99 SER A O 1
ATOM 752 N N . ARG A 1 100 ? 15.589 17.449 -28.491 1.00 95.94 100 ARG A N 1
ATOM 753 C CA . ARG A 1 100 ? 14.868 18.719 -28.610 1.00 95.94 100 ARG A CA 1
ATOM 754 C C . ARG A 1 100 ? 14.726 19.414 -27.259 1.00 95.94 100 ARG A C 1
ATOM 756 O O . ARG A 1 100 ? 15.077 20.581 -27.143 1.00 95.94 100 ARG A O 1
ATOM 763 N N . TRP A 1 101 ? 14.261 18.707 -26.230 1.00 95.25 101 TRP A N 1
ATOM 764 C CA . TRP A 1 101 ? 14.106 19.284 -24.891 1.00 95.25 101 TRP A CA 1
ATOM 765 C C . TRP A 1 101 ? 15.433 19.755 -24.305 1.00 95.25 101 TRP A C 1
ATOM 767 O O . TRP A 1 101 ? 15.500 20.827 -23.700 1.00 95.25 101 TRP A O 1
ATOM 777 N N . PHE A 1 102 ? 16.498 18.980 -24.519 1.00 94.94 102 PHE A N 1
ATOM 778 C CA . PHE A 1 102 ? 17.825 19.387 -24.098 1.00 94.94 102 PHE A CA 1
ATOM 779 C C . PHE A 1 102 ? 18.268 20.666 -24.810 1.00 94.94 102 PHE A C 1
ATOM 781 O O . PHE A 1 102 ? 18.706 21.602 -24.152 1.00 94.94 102 PHE A O 1
ATOM 788 N N . LYS A 1 103 ? 18.112 20.744 -26.133 1.00 95.44 103 LYS A N 1
ATOM 789 C CA . LYS A 1 103 ? 18.508 21.917 -26.921 1.00 95.44 103 LYS A CA 1
ATOM 790 C C . LYS A 1 103 ? 17.710 23.172 -26.559 1.00 95.44 103 LYS A C 1
ATOM 792 O O . LYS A 1 103 ? 18.302 24.239 -26.424 1.00 95.44 103 LYS A O 1
ATOM 797 N N . ASP A 1 104 ? 16.395 23.041 -26.426 1.00 95.44 104 ASP A N 1
ATOM 798 C CA . ASP A 1 104 ? 15.489 24.188 -26.340 1.00 95.44 104 ASP A CA 1
ATOM 799 C C . ASP A 1 104 ? 15.357 24.726 -24.904 1.00 95.44 104 ASP A C 1
ATOM 801 O O . ASP A 1 104 ? 15.158 25.926 -24.722 1.00 95.44 104 ASP A O 1
ATOM 805 N N . TYR A 1 105 ? 15.490 23.866 -23.883 1.00 93.69 105 TYR A N 1
ATOM 806 C CA . TYR A 1 105 ? 15.169 24.233 -22.496 1.00 93.69 105 TYR A CA 1
ATOM 807 C C . TYR A 1 105 ? 16.295 23.965 -21.492 1.00 93.69 105 TYR A C 1
ATOM 809 O O . TYR A 1 105 ? 16.581 24.823 -20.663 1.00 93.69 105 TYR A O 1
ATOM 817 N N . ILE A 1 106 ? 16.950 22.800 -21.537 1.00 93.81 106 ILE A N 1
ATOM 818 C CA . ILE A 1 106 ? 17.921 22.413 -20.492 1.00 93.81 106 ILE A CA 1
ATOM 819 C C . ILE A 1 106 ? 19.307 23.016 -20.769 1.00 93.81 106 ILE A C 1
ATOM 821 O O . ILE A 1 106 ? 19.909 23.645 -19.902 1.00 93.81 106 ILE A O 1
ATOM 825 N N . GLY A 1 107 ? 19.809 22.863 -21.992 1.00 93.50 107 GLY A N 1
ATOM 826 C CA . GLY A 1 107 ? 21.122 23.334 -22.432 1.00 93.50 107 GLY A CA 1
ATOM 827 C C . GLY A 1 107 ? 21.324 24.844 -22.266 1.00 93.50 107 GLY A C 1
ATOM 828 O O . GLY A 1 107 ? 22.363 25.240 -21.737 1.00 93.50 107 GLY A O 1
ATOM 829 N N . PRO A 1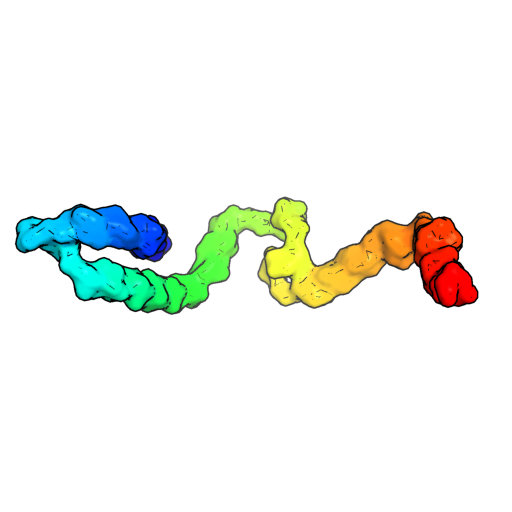 108 ? 20.358 25.705 -22.645 1.00 91.94 108 PRO A N 1
ATOM 830 C CA . PRO A 1 108 ? 20.462 27.144 -22.421 1.00 91.94 108 PRO A CA 1
ATOM 831 C C . PRO A 1 108 ? 20.535 27.529 -20.941 1.00 91.94 108 PRO A C 1
ATOM 833 O O . PRO A 1 108 ? 21.225 28.484 -20.612 1.00 91.94 108 PRO A O 1
ATOM 836 N N . VAL A 1 109 ? 19.883 26.790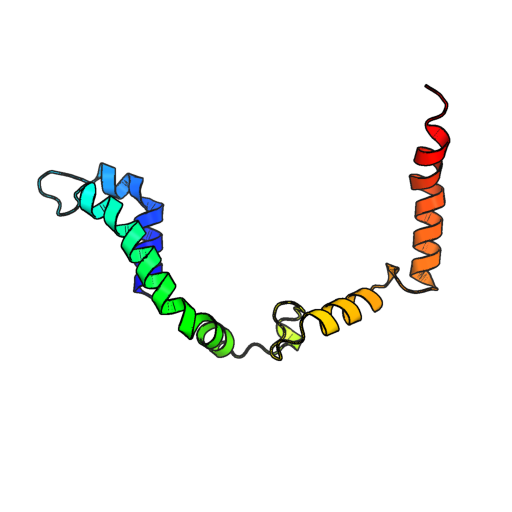 -20.037 1.00 90.06 109 VAL A N 1
ATOM 837 C CA . VAL A 1 109 ? 19.957 27.050 -18.587 1.00 90.06 109 VAL A CA 1
ATOM 838 C C . VAL A 1 109 ? 21.317 26.636 -18.030 1.00 90.06 109 VAL A C 1
ATOM 840 O O . VAL A 1 109 ? 21.952 27.411 -17.319 1.00 90.06 109 VAL A O 1
ATOM 843 N N . LEU A 1 110 ? 21.797 25.446 -18.398 1.00 89.56 110 LEU A N 1
ATOM 844 C CA . LEU A 1 110 ? 23.092 24.937 -17.939 1.00 89.56 110 LEU A CA 1
ATOM 845 C C . LEU A 1 110 ? 24.265 25.798 -18.432 1.00 89.56 110 LEU A C 1
ATOM 847 O O . LEU A 1 110 ? 25.206 26.039 -17.683 1.00 89.56 110 LEU A O 1
ATOM 851 N N . ASN A 1 111 ? 24.193 26.288 -19.673 1.00 85.19 111 ASN A N 1
ATOM 852 C CA . ASN A 1 111 ? 25.277 27.047 -20.306 1.00 85.19 111 ASN A CA 1
ATOM 853 C C . ASN A 1 111 ? 25.098 28.574 -20.204 1.00 85.19 111 ASN A C 1
ATOM 855 O O . ASN A 1 111 ? 26.058 29.325 -20.365 1.00 85.19 111 ASN A O 1
ATOM 859 N N . GLY A 1 112 ? 23.875 29.052 -19.963 1.00 67.88 112 GLY A N 1
ATOM 860 C CA . GLY A 1 112 ? 23.521 30.473 -19.879 1.00 67.88 112 GLY A CA 1
ATOM 861 C C . GLY A 1 112 ? 23.691 31.086 -18.489 1.00 67.88 112 GLY A C 1
ATOM 862 O O . GLY A 1 112 ? 23.681 32.308 -18.372 1.00 67.88 112 GLY A O 1
ATOM 863 N N . GLY A 1 113 ? 23.933 30.274 -17.453 1.00 57.53 113 GLY A N 1
ATOM 864 C CA . GLY A 1 113 ? 24.250 30.731 -16.092 1.00 57.53 113 GLY A CA 1
ATOM 865 C C . GLY A 1 113 ? 25.588 31.473 -15.938 1.00 57.53 113 GLY A C 1
ATOM 866 O O . GLY A 1 113 ? 25.929 31.872 -14.833 1.00 57.53 113 GLY A O 1
ATOM 867 N N . SER A 1 114 ? 26.347 31.690 -17.020 1.00 54.62 114 SER A N 1
ATOM 868 C CA . SER A 1 114 ? 27.625 32.424 -17.007 1.00 54.62 114 SER A CA 1
ATOM 869 C C . SER A 1 114 ? 27.494 33.934 -17.295 1.00 54.62 114 SER A C 1
ATOM 871 O O . SER A 1 114 ? 28.491 34.583 -17.621 1.00 54.62 114 SER A O 1
ATOM 873 N N . LYS A 1 115 ? 26.289 34.513 -17.219 1.00 55.19 115 LYS A N 1
ATOM 874 C CA . LYS A 1 115 ? 26.075 35.969 -17.314 1.00 55.19 115 LYS A CA 1
ATOM 875 C C . LYS A 1 115 ? 25.113 36.467 -16.230 1.00 55.19 115 LYS A C 1
ATOM 877 O O . LYS A 1 115 ? 23.997 36.879 -16.534 1.00 55.19 115 LYS A O 1
ATOM 882 N N . LEU A 1 116 ? 25.566 36.422 -14.981 1.00 48.56 116 LEU A N 1
ATOM 883 C CA . LEU A 1 116 ? 25.129 37.306 -13.898 1.00 48.56 116 LEU A CA 1
ATOM 884 C C . LEU A 1 116 ? 26.381 37.888 -13.244 1.00 48.56 116 LEU A C 1
ATOM 886 O O . LEU A 1 116 ? 27.331 37.100 -13.037 1.00 48.56 116 LEU A O 1
#

Sequence (116 aa):
MFSITALTFLTRDKGELLSSAHQSSGITPKFVNSLESELINSLSKARSIAVLLVDSLGIPDSKLNSSLGISDGYVYEDYVSRALENPLNNDTFGAQTRSRWFKDYIGPVLNGGSKL

pLDDT: mean 90.94, std 9.66, range [48.56, 97.31]

Foldseek 3Di:
DVLLVVLVVLLVVLVVLVVPDDPPDPRDPVVSVCSVVVNVVVVVVCVVCVVVVVVVVVQACVRVVALPVHPVRPSVVVVVVVVCVPPLNDPPNNVVVVVVCCVPPVVCVVPVVPPD

Organism: NCBI:txid133383

InterPro domains:
  IPR002655 Acyl-CoA oxidase, C-terminal [PF01756] (5-111)
  IPR036250 Acyl-CoA dehydrogenase-like, C-terminal [SSF47203] (6-93)

Secondary structure (DSSP, 8-state):
-HHHHHHHHHHHTHHHHHHT--TTSS--HHHHHHHHHHHHHHHHHHHTTHHHHHHTT---HHHH--GGG-TTS-HHHHHHHHHHTSTTTSTTHHHHHHHHHIIIIIHHHHHHTT--

Radius of gyration: 26.64 Å; chains: 1; bounding box: 52×50×66 Å